Protein AF-A0A255GLU3-F1 (afdb_monomer)

Secondary structure (DSSP, 8-state):
---HHHHHHHHHHHHHHHT--GGGGGSEETTTTEEHHHHHHHHHHHHHHHHHHHHTPPPPPPP-HHHHTS-SSTTS--HHHHHHHHHHHHHHHHHHS-SSHHHHHHHHHHHHHHHHHHHHHHHHHTT-

pLDDT: mean 90.42, std 9.85, range [46.56, 98.31]

Solvent-accessible surface area (backbone atoms only — not comparable to full-atom values): 7060 Å² total; per-residue (Å²): 134,87,56,64,68,47,54,52,39,49,52,52,35,39,54,59,36,54,71,44,42,61,82,46,36,74,40,62,40,69,91,83,72,42,23,44,49,52,50,54,51,51,56,33,50,51,26,43,40,52,23,20,59,59,68,71,50,74,75,64,78,81,76,58,60,70,72,65,67,44,64,70,45,100,81,25,34,60,61,22,57,62,42,53,50,27,48,50,49,27,53,52,28,56,70,71,35,68,97,42,72,66,45,52,49,51,51,54,50,50,39,55,48,40,50,56,47,34,55,38,50,49,59,43,63,76,72,107

Organism: NCBI:txid2016499

Structure (mmCIF, N/CA/C/O backbone):
data_AF-A0A255GLU3-F1
#
_entry.id   AF-A0A255GLU3-F1
#
loop_
_atom_site.group_PDB
_atom_site.id
_atom_site.type_symbol
_atom_site.label_atom_id
_atom_site.label_alt_id
_atom_site.label_comp_id
_atom_site.label_asym_id
_atom_site.label_entity_id
_atom_site.label_seq_id
_atom_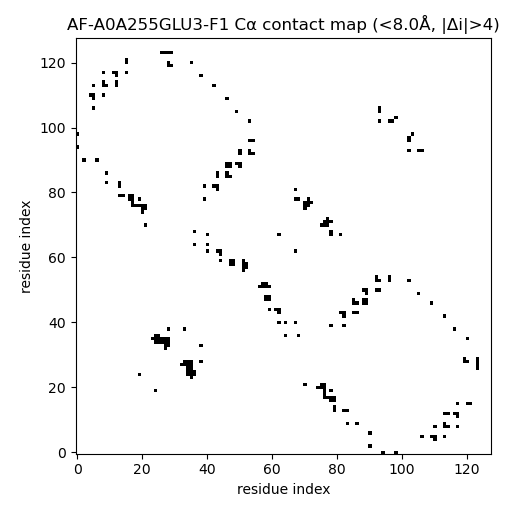site.pdbx_PDB_ins_code
_atom_site.Cartn_x
_atom_site.Cartn_y
_atom_site.Cartn_z
_atom_site.occupancy
_atom_site.B_iso_or_equiv
_atom_site.auth_seq_id
_atom_site.auth_comp_id
_atom_site.auth_asym_id
_atom_site.auth_atom_id
_atom_site.pdbx_PDB_model_num
ATOM 1 N N . MET A 1 1 ? 16.922 4.184 -11.703 1.00 92.56 1 MET A N 1
ATOM 2 C CA . MET A 1 1 ? 15.909 5.138 -11.209 1.00 92.56 1 MET A CA 1
ATOM 3 C C . MET A 1 1 ? 16.185 5.402 -9.740 1.00 92.56 1 MET A C 1
ATOM 5 O O . MET A 1 1 ? 16.649 4.482 -9.081 1.00 92.56 1 MET A O 1
ATOM 9 N N . ASP A 1 2 ? 15.966 6.621 -9.252 1.00 94.50 2 ASP A N 1
ATOM 10 C CA . ASP A 1 2 ? 16.043 6.922 -7.817 1.00 94.50 2 ASP A CA 1
ATOM 11 C C . ASP A 1 2 ? 14.709 6.559 -7.149 1.00 94.50 2 ASP A C 1
ATOM 13 O O . ASP A 1 2 ? 13.665 7.063 -7.562 1.00 94.50 2 ASP A O 1
ATOM 17 N N . LEU A 1 3 ? 14.746 5.655 -6.165 1.00 96.31 3 LEU A N 1
ATOM 18 C CA . LEU A 1 3 ? 13.564 5.190 -5.432 1.00 96.31 3 LEU A CA 1
ATOM 19 C C . LEU A 1 3 ? 13.383 5.894 -4.082 1.00 96.31 3 LEU A C 1
ATOM 21 O O . LEU A 1 3 ? 12.365 5.666 -3.429 1.00 96.31 3 LEU A O 1
ATOM 25 N N . SER A 1 4 ? 14.305 6.776 -3.682 1.00 98.12 4 SER A N 1
ATOM 26 C CA . SER A 1 4 ? 14.265 7.438 -2.374 1.00 98.12 4 SER A CA 1
ATOM 27 C C . SER A 1 4 ? 12.946 8.171 -2.069 1.00 98.12 4 SER A C 1
ATOM 29 O O . SER A 1 4 ? 12.490 8.087 -0.923 1.00 98.12 4 SER A O 1
ATOM 31 N N . PRO A 1 5 ? 12.239 8.801 -3.038 1.00 98.25 5 PRO A N 1
ATOM 32 C CA . PRO A 1 5 ? 10.929 9.388 -2.753 1.00 98.25 5 PRO A CA 1
ATOM 33 C C . PRO A 1 5 ? 9.878 8.329 -2.403 1.00 98.25 5 PRO A C 1
ATOM 35 O O . PRO A 1 5 ? 9.104 8.505 -1.463 1.00 98.25 5 PRO A O 1
ATOM 38 N N . LEU A 1 6 ? 9.875 7.199 -3.117 1.00 98.06 6 LEU A N 1
ATOM 39 C CA . LEU A 1 6 ? 8.957 6.091 -2.853 1.00 98.06 6 LEU A CA 1
ATOM 40 C C . LEU A 1 6 ? 9.276 5.402 -1.524 1.00 98.06 6 LEU A C 1
ATOM 42 O O . LEU A 1 6 ? 8.353 5.033 -0.799 1.00 98.06 6 LEU A O 1
ATOM 46 N N . GLU A 1 7 ? 10.554 5.241 -1.186 1.00 98.12 7 GLU A N 1
ATOM 47 C CA . GLU A 1 7 ? 10.992 4.709 0.109 1.00 98.12 7 GLU A CA 1
ATOM 48 C C . GLU A 1 7 ? 10.505 5.589 1.265 1.00 98.12 7 GLU A C 1
ATOM 50 O O . GLU A 1 7 ? 9.894 5.076 2.203 1.00 98.12 7 GLU A O 1
ATOM 55 N N . SER A 1 8 ? 10.685 6.910 1.164 1.00 98.31 8 SER A N 1
ATOM 56 C CA . SER A 1 8 ? 10.207 7.863 2.172 1.00 98.31 8 SER A CA 1
ATOM 57 C C . SER A 1 8 ? 8.683 7.850 2.295 1.00 98.31 8 SER A C 1
ATOM 59 O O . SER A 1 8 ? 8.162 7.754 3.405 1.00 98.31 8 SER A O 1
ATOM 61 N N . ALA A 1 9 ? 7.960 7.895 1.173 1.00 98.19 9 ALA A N 1
ATOM 62 C CA . ALA A 1 9 ? 6.498 7.861 1.174 1.00 98.19 9 ALA A CA 1
ATOM 63 C C . ALA A 1 9 ? 5.963 6.550 1.775 1.00 98.19 9 ALA A C 1
ATOM 65 O O . ALA A 1 9 ? 4.996 6.556 2.537 1.00 98.19 9 ALA A O 1
ATOM 66 N N . SER A 1 10 ? 6.620 5.423 1.479 1.00 97.75 10 SER A N 1
ATOM 67 C CA . SER A 1 10 ? 6.239 4.119 2.030 1.00 97.75 10 SER A CA 1
ATOM 68 C C . SER A 1 10 ? 6.526 4.030 3.527 1.00 97.75 10 SER A C 1
ATOM 70 O O . SER A 1 10 ? 5.730 3.474 4.280 1.00 97.75 10 SER A O 1
ATOM 72 N N . ALA A 1 11 ? 7.642 4.599 3.988 1.00 97.50 11 ALA A N 1
ATOM 73 C CA . ALA A 1 11 ? 7.961 4.669 5.409 1.00 97.50 11 ALA A CA 1
ATOM 74 C C . ALA A 1 11 ? 6.941 5.519 6.181 1.00 97.50 11 ALA A C 1
ATOM 76 O O . ALA A 1 11 ? 6.528 5.120 7.269 1.00 97.50 11 ALA A O 1
ATOM 77 N N . GLU A 1 12 ? 6.502 6.642 5.608 1.00 97.19 12 GLU A N 1
ATOM 78 C CA . GLU A 1 12 ? 5.465 7.494 6.195 1.00 97.19 12 GLU 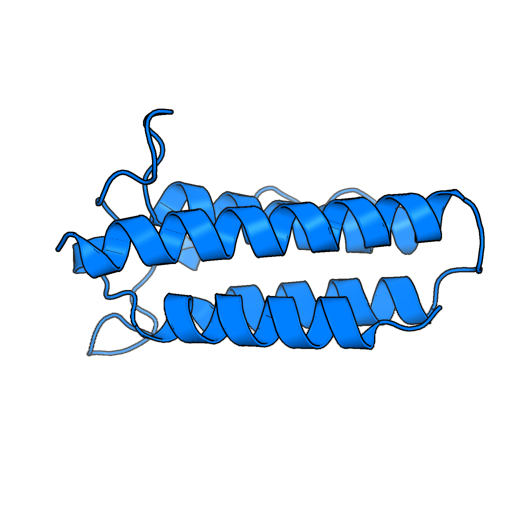A CA 1
ATOM 79 C C . GLU A 1 12 ? 4.116 6.770 6.271 1.00 97.19 12 GLU A C 1
ATOM 81 O O . GLU A 1 12 ? 3.511 6.722 7.342 1.00 97.19 12 GLU A O 1
ATOM 86 N N . LEU A 1 13 ? 3.668 6.130 5.182 1.00 96.12 13 LEU A N 1
ATOM 87 C CA . LEU A 1 13 ? 2.433 5.339 5.203 1.00 96.12 13 LEU A CA 1
ATOM 88 C C . LEU A 1 13 ? 2.506 4.229 6.257 1.00 96.12 13 LEU A C 1
ATOM 90 O O . LEU A 1 13 ? 1.571 4.042 7.033 1.00 96.12 13 LEU A O 1
ATOM 94 N N . ALA A 1 14 ? 3.634 3.522 6.331 1.00 95.19 14 ALA A N 1
ATOM 95 C CA . ALA A 1 14 ? 3.832 2.468 7.317 1.00 95.19 14 ALA A CA 1
ATOM 96 C C . ALA A 1 14 ? 3.820 2.983 8.766 1.00 95.19 14 ALA A C 1
ATOM 98 O O . ALA A 1 14 ? 3.480 2.214 9.660 1.00 95.19 14 ALA A O 1
ATOM 99 N N . ALA A 1 15 ? 4.197 4.242 9.006 1.00 94.06 15 ALA A N 1
ATOM 100 C CA . ALA A 1 15 ? 4.113 4.864 10.325 1.00 94.06 15 ALA A CA 1
ATOM 101 C C . ALA A 1 15 ? 2.661 5.172 10.716 1.00 94.06 15 ALA A C 1
ATOM 103 O O . ALA A 1 15 ? 2.263 4.893 11.837 1.00 94.06 15 ALA A O 1
ATOM 104 N N . TYR A 1 16 ? 1.828 5.665 9.796 1.00 93.25 16 TYR A N 1
ATOM 105 C CA . TYR A 1 16 ? 0.399 5.816 10.096 1.00 93.25 16 TYR A CA 1
ATOM 106 C C . TYR A 1 16 ? -0.297 4.464 10.282 1.00 93.25 16 TYR A C 1
ATOM 108 O O . TYR A 1 16 ? -1.167 4.331 11.135 1.00 93.25 16 TYR A O 1
ATOM 116 N N . LEU A 1 17 ? 0.088 3.448 9.506 1.00 92.62 17 LEU A N 1
ATOM 117 C CA . LEU A 1 17 ? -0.468 2.102 9.641 1.00 92.62 17 LEU A CA 1
ATOM 118 C C . LEU A 1 17 ? -0.094 1.423 10.962 1.00 92.62 17 LEU A C 1
ATOM 120 O O . LEU A 1 17 ? -0.883 0.612 11.436 1.00 92.62 17 LEU A O 1
ATOM 124 N N . SER A 1 18 ? 1.056 1.742 11.568 1.00 91.31 18 SER A N 1
ATOM 125 C CA . SER A 1 18 ? 1.410 1.183 12.881 1.00 91.31 18 SER A CA 1
ATOM 126 C C . SER A 1 18 ? 0.554 1.736 14.019 1.00 91.31 18 SER A C 1
ATOM 128 O O . SER A 1 18 ? 0.449 1.091 15.057 1.00 91.31 18 SER A O 1
ATOM 130 N N . GLU A 1 19 ? -0.081 2.893 13.823 1.00 90.75 19 GLU A N 1
ATOM 131 C CA . GLU A 1 19 ? -1.019 3.476 14.791 1.00 90.75 19 GLU A CA 1
ATOM 132 C C . GLU A 1 19 ? -2.443 2.916 14.642 1.00 90.75 19 GLU A C 1
ATOM 134 O O . GLU A 1 19 ? -3.287 3.136 15.508 1.00 90.75 19 GLU A O 1
ATOM 139 N N . VAL A 1 20 ? -2.733 2.187 13.555 1.00 89.50 20 VAL A N 1
ATOM 140 C CA . VAL A 1 20 ? -4.053 1.587 13.322 1.00 89.50 20 VAL A CA 1
ATOM 141 C C . VAL A 1 20 ? -4.276 0.446 14.307 1.00 89.50 20 VAL A C 1
ATOM 143 O O . VAL A 1 20 ? -3.575 -0.569 14.292 1.00 89.50 20 VAL A O 1
ATOM 146 N N . THR A 1 21 ? -5.321 0.574 15.117 1.00 88.50 21 THR A N 1
ATOM 147 C CA . THR A 1 21 ? -5.777 -0.487 16.012 1.00 88.50 21 THR A CA 1
ATOM 148 C C . THR A 1 21 ? -6.835 -1.358 15.338 1.00 88.50 21 THR A C 1
ATOM 150 O O . THR A 1 21 ? -7.452 -0.987 14.336 1.00 88.50 21 THR A O 1
ATOM 153 N N . HIS A 1 22 ? -7.119 -2.524 15.922 1.00 87.19 22 HIS A N 1
ATOM 154 C CA . HIS A 1 22 ? -8.214 -3.377 15.454 1.00 87.19 22 HIS A CA 1
ATOM 155 C C . HIS A 1 22 ? -9.577 -2.654 15.441 1.00 87.19 22 HIS A C 1
ATOM 157 O O . HIS A 1 22 ? -10.410 -2.931 14.578 1.00 87.19 22 HIS A O 1
ATOM 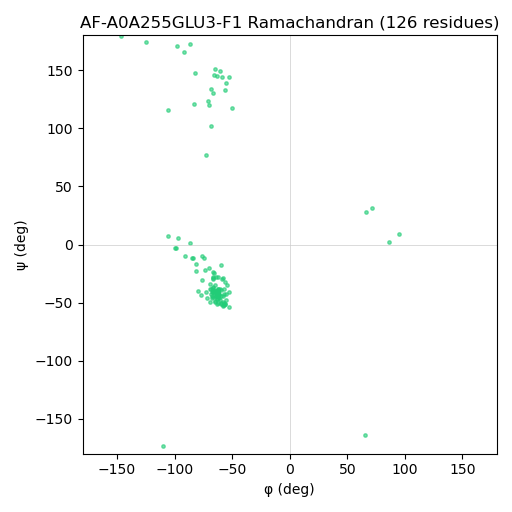163 N N . GLY A 1 23 ? -9.801 -1.712 16.368 1.00 87.31 23 GLY A N 1
ATOM 164 C CA . GLY A 1 23 ? -11.031 -0.915 16.431 1.00 87.31 23 GLY A CA 1
ATOM 165 C C . GLY A 1 23 ? -11.202 0.033 15.242 1.00 87.31 23 GLY A C 1
ATOM 166 O O . GLY A 1 23 ? -12.330 0.292 14.824 1.00 87.31 23 GLY A O 1
ATOM 167 N N . ASP A 1 24 ? -10.096 0.474 14.643 1.00 89.94 24 ASP A N 1
ATOM 168 C CA . ASP A 1 24 ? -10.095 1.437 13.540 1.00 89.94 24 ASP A CA 1
ATOM 169 C C . ASP A 1 24 ? -10.379 0.785 12.183 1.00 89.94 24 ASP A C 1
ATOM 171 O O . ASP A 1 24 ? -10.744 1.460 11.223 1.00 89.94 24 ASP A O 1
ATOM 175 N N . LEU A 1 25 ? -10.263 -0.541 12.069 1.00 90.25 25 LEU A N 1
ATOM 176 C CA . LEU A 1 25 ? -10.421 -1.263 10.800 1.00 90.25 25 LEU A CA 1
ATOM 177 C C . LEU A 1 25 ? -11.786 -1.035 10.125 1.00 90.25 25 LEU A C 1
ATOM 179 O O . LEU A 1 25 ? -11.893 -1.105 8.893 1.00 90.25 25 LEU A O 1
ATOM 183 N N . GLY A 1 26 ? -12.822 -0.769 10.924 1.00 91.00 26 GLY A N 1
ATOM 184 C CA . GLY A 1 26 ? -14.171 -0.441 10.458 1.00 91.00 26 GLY A CA 1
ATOM 185 C C . GLY A 1 26 ? -14.376 1.032 10.094 1.00 91.00 26 GLY A C 1
ATOM 186 O O . GLY A 1 26 ? -15.387 1.360 9.474 1.00 91.00 26 GLY A O 1
ATOM 187 N N . THR A 1 27 ? -13.441 1.916 10.446 1.00 91.94 27 THR A N 1
ATOM 188 C CA . THR A 1 27 ? -13.542 3.356 10.200 1.00 91.94 27 THR A CA 1
ATOM 189 C C . THR A 1 27 ? -13.507 3.640 8.705 1.00 91.94 27 THR A C 1
ATOM 191 O O . THR A 1 27 ? -12.648 3.135 7.979 1.00 91.94 27 THR A O 1
ATOM 194 N N . ALA A 1 28 ? -14.459 4.445 8.236 1.00 92.44 28 ALA A N 1
ATOM 195 C CA . ALA A 1 28 ? -14.540 4.851 6.840 1.00 92.44 28 ALA A CA 1
ATOM 196 C C . ALA A 1 28 ? -13.368 5.772 6.468 1.00 92.44 28 ALA A C 1
ATOM 198 O O . ALA A 1 28 ? -13.072 6.734 7.174 1.00 92.44 28 ALA A O 1
ATOM 199 N N . VAL A 1 29 ? -12.741 5.502 5.326 1.00 89.25 29 VAL A N 1
ATOM 200 C CA . VAL A 1 29 ? -11.641 6.286 4.766 1.00 89.25 29 VAL A CA 1
ATOM 201 C C . VAL A 1 29 ? -12.145 7.100 3.582 1.00 89.25 29 VAL A C 1
ATOM 203 O O . VAL A 1 29 ? -12.499 6.566 2.527 1.00 89.25 29 VAL A O 1
ATOM 206 N N . GLY A 1 30 ? -12.104 8.423 3.724 1.00 76.56 30 GLY A N 1
ATOM 207 C CA . GLY A 1 30 ? -12.561 9.345 2.685 1.00 76.56 30 GLY A CA 1
ATOM 208 C C . GLY A 1 30 ? -14.070 9.260 2.422 1.00 76.56 30 GLY A C 1
ATOM 209 O O . GLY A 1 30 ? -14.841 8.752 3.231 1.00 76.56 30 GLY A O 1
ATOM 210 N N . ARG A 1 31 ? -14.515 9.808 1.283 1.00 69.69 31 ARG A N 1
ATOM 211 C CA . ARG A 1 31 ? -15.947 9.892 0.928 1.00 69.69 31 ARG A CA 1
ATOM 212 C C . ARG A 1 31 ? -16.466 8.700 0.123 1.00 69.69 31 ARG A C 1
ATOM 214 O O . ARG A 1 31 ? -17.673 8.575 -0.047 1.00 69.69 31 ARG A O 1
ATOM 221 N N . ASP A 1 32 ? -15.568 7.836 -0.340 1.00 68.06 32 ASP A N 1
ATOM 222 C CA . ASP A 1 32 ? -15.881 6.779 -1.308 1.00 68.06 32 ASP A CA 1
ATOM 223 C C . ASP A 1 32 ? -16.393 5.485 -0.642 1.00 68.06 32 ASP A C 1
ATOM 225 O O . ASP A 1 32 ? -16.694 4.511 -1.326 1.00 68.06 32 ASP A O 1
ATOM 229 N N . GLY A 1 33 ? -16.512 5.469 0.691 1.00 73.00 33 GLY A N 1
ATOM 230 C CA . GLY A 1 33 ? -17.219 4.428 1.444 1.00 73.00 33 GLY A CA 1
ATOM 231 C C . GLY A 1 33 ? -16.416 3.173 1.808 1.00 73.00 33 GLY A C 1
ATOM 232 O O . GLY A 1 33 ? -16.984 2.281 2.428 1.00 73.00 33 GLY A O 1
ATOM 233 N N . GLY A 1 34 ? -15.125 3.091 1.468 1.00 89.12 34 GLY A N 1
ATOM 234 C CA . GLY A 1 34 ? -14.252 1.995 1.916 1.00 89.12 34 GLY A CA 1
ATOM 235 C C . GLY A 1 34 ? -13.701 2.226 3.326 1.00 89.12 34 GLY A C 1
ATOM 236 O O . GLY A 1 34 ? -13.462 3.371 3.704 1.00 89.12 34 GLY A O 1
ATOM 237 N N . SER A 1 35 ? -13.477 1.166 4.100 1.00 93.75 35 SER A N 1
ATOM 238 C CA . SER A 1 35 ? -12.895 1.246 5.446 1.00 93.75 35 SER A CA 1
ATOM 239 C C . SER A 1 35 ? -11.358 1.224 5.450 1.00 93.75 35 SER A C 1
ATOM 241 O O . SER A 1 35 ? -10.726 0.974 4.419 1.00 93.75 35 SER A O 1
ATOM 243 N N . ILE A 1 36 ? -10.727 1.444 6.611 1.00 93.19 36 ILE A N 1
ATOM 244 C CA . ILE A 1 36 ? -9.267 1.289 6.779 1.00 93.19 36 ILE A CA 1
ATOM 245 C C . ILE A 1 36 ? -8.821 -0.127 6.393 1.00 93.19 36 ILE A C 1
ATOM 247 O O . ILE A 1 36 ? -7.808 -0.302 5.719 1.00 93.19 36 ILE A O 1
ATOM 251 N N . ALA A 1 37 ? -9.614 -1.141 6.730 1.00 92.56 37 ALA A N 1
ATOM 252 C CA . ALA A 1 37 ? -9.372 -2.508 6.288 1.00 92.56 37 ALA A CA 1
ATOM 253 C C . ALA A 1 37 ? -9.440 -2.681 4.755 1.00 92.56 37 ALA A C 1
ATOM 255 O O . ALA A 1 37 ? -8.624 -3.406 4.186 1.00 92.56 37 ALA A O 1
ATOM 256 N N . ASP A 1 38 ? -10.369 -2.006 4.068 1.00 93.19 38 ASP A N 1
ATOM 257 C CA . ASP A 1 38 ? -10.426 -2.026 2.596 1.00 93.19 38 ASP A CA 1
ATOM 258 C C . ASP A 1 38 ? -9.208 -1.336 1.977 1.00 93.19 38 ASP A C 1
ATOM 260 O O . ASP A 1 38 ? -8.660 -1.805 0.978 1.00 93.19 38 ASP A O 1
ATOM 264 N N . LEU A 1 39 ? -8.766 -0.231 2.585 1.00 93.25 39 LEU A N 1
ATOM 265 C CA . LEU A 1 39 ? -7.539 0.455 2.201 1.00 93.25 39 LEU A CA 1
ATOM 266 C C . LEU A 1 39 ? -6.333 -0.489 2.333 1.00 93.25 39 LEU A C 1
ATOM 268 O O . LEU A 1 39 ? -5.604 -0.645 1.359 1.00 93.25 39 LEU A O 1
ATOM 272 N N . LEU A 1 40 ? -6.159 -1.147 3.482 1.00 93.38 40 LEU A N 1
ATOM 273 C CA . LEU A 1 40 ? -5.065 -2.091 3.750 1.00 93.38 40 LEU A CA 1
ATOM 274 C C . LEU A 1 40 ? -4.986 -3.229 2.722 1.00 93.38 40 LEU A C 1
ATOM 276 O O . LEU A 1 40 ? -3.915 -3.509 2.186 1.00 93.38 40 LEU A O 1
ATOM 280 N N . VAL A 1 41 ? -6.117 -3.866 2.410 1.00 94.44 41 VAL A N 1
ATOM 281 C CA . VAL A 1 41 ? -6.165 -4.912 1.374 1.00 94.44 41 VAL A CA 1
ATOM 282 C C . VAL A 1 41 ? -5.730 -4.336 0.028 1.00 94.44 41 VAL A C 1
ATOM 284 O O . VAL A 1 41 ? -4.816 -4.862 -0.607 1.00 94.44 41 VAL A O 1
ATOM 287 N N . ARG A 1 42 ? -6.312 -3.200 -0.371 1.00 94.06 42 ARG A N 1
ATOM 288 C CA . ARG A 1 42 ? -6.037 -2.572 -1.666 1.00 94.06 42 ARG A CA 1
ATOM 289 C C . ARG A 1 42 ? -4.572 -2.169 -1.834 1.00 94.06 42 ARG A C 1
ATOM 291 O O . ARG A 1 42 ? -4.027 -2.348 -2.923 1.00 94.06 42 ARG A O 1
ATOM 298 N N . ILE A 1 43 ? -3.933 -1.601 -0.808 1.00 95.06 43 ILE A N 1
ATOM 299 C CA . ILE A 1 43 ? -2.526 -1.174 -0.909 1.00 95.06 43 ILE A CA 1
ATOM 300 C C . ILE A 1 43 ? -1.590 -2.375 -1.064 1.00 95.06 43 ILE A C 1
ATOM 302 O O . ILE A 1 43 ? -0.656 -2.328 -1.863 1.00 95.06 43 ILE A O 1
ATOM 306 N N . ILE A 1 44 ? -1.868 -3.473 -0.355 1.00 95.81 44 ILE A N 1
ATOM 307 C CA . ILE A 1 44 ? -1.070 -4.699 -0.432 1.00 95.81 44 ILE A CA 1
ATOM 308 C C . ILE A 1 44 ? -1.259 -5.355 -1.797 1.00 95.81 44 ILE A C 1
ATOM 310 O O . ILE A 1 44 ? -0.274 -5.650 -2.469 1.00 95.81 44 ILE A O 1
ATOM 314 N N . GLU A 1 45 ? -2.504 -5.527 -2.245 1.00 96.00 45 GLU A N 1
ATOM 315 C CA . GLU A 1 45 ? -2.802 -6.107 -3.556 1.00 96.00 45 GLU A CA 1
ATOM 316 C C . GLU A 1 45 ? -2.146 -5.321 -4.687 1.00 96.00 45 GLU A C 1
ATOM 318 O O . GLU A 1 45 ? -1.545 -5.923 -5.576 1.00 96.00 45 GLU A O 1
ATOM 323 N N . ARG A 1 46 ? -2.192 -3.985 -4.631 1.00 96.62 46 ARG A N 1
ATOM 324 C CA . ARG A 1 46 ? -1.518 -3.113 -5.599 1.00 96.62 46 ARG A CA 1
ATOM 325 C C . ARG A 1 46 ? -0.019 -3.394 -5.654 1.00 96.62 46 ARG A C 1
ATOM 327 O O . ARG A 1 46 ? 0.510 -3.599 -6.743 1.00 96.62 46 ARG A O 1
ATOM 334 N N . ASN A 1 47 ? 0.655 -3.422 -4.505 1.00 97.38 47 ASN A N 1
ATOM 335 C CA . ASN A 1 47 ? 2.093 -3.678 -4.448 1.00 97.38 47 ASN A CA 1
ATOM 336 C C . ASN A 1 47 ? 2.433 -5.066 -5.007 1.00 97.38 47 ASN A C 1
ATOM 338 O O . A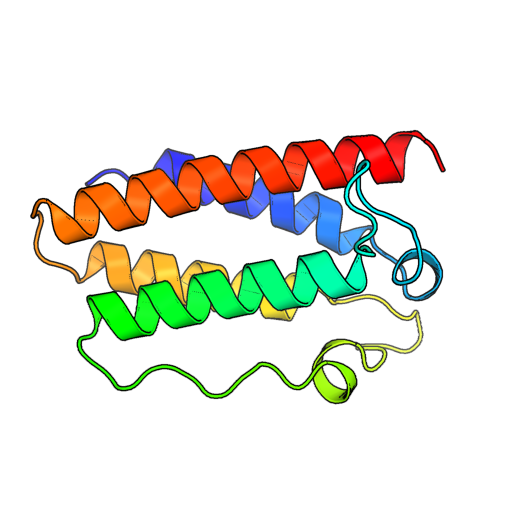SN A 1 47 ? 3.339 -5.181 -5.828 1.00 97.38 47 ASN A O 1
ATOM 342 N N . LEU A 1 48 ? 1.660 -6.097 -4.651 1.00 96.44 48 LEU A N 1
ATOM 343 C CA . LEU A 1 48 ? 1.849 -7.453 -5.173 1.00 96.44 48 LEU A CA 1
ATOM 344 C C . LEU A 1 48 ? 1.643 -7.530 -6.697 1.00 96.44 48 LEU A C 1
ATOM 346 O O . LEU A 1 48 ? 2.422 -8.193 -7.380 1.00 96.44 48 LEU A O 1
ATOM 350 N N . HIS A 1 49 ? 0.642 -6.832 -7.246 1.00 96.38 49 HIS A N 1
ATOM 351 C CA . HIS A 1 49 ? 0.415 -6.775 -8.695 1.00 96.38 49 HIS A CA 1
ATOM 352 C C . HIS A 1 49 ? 1.547 -6.049 -9.424 1.00 96.38 49 HIS A C 1
ATOM 354 O O . HIS A 1 49 ? 1.981 -6.505 -10.481 1.00 96.38 49 HIS A O 1
ATOM 360 N N . VAL A 1 50 ? 2.068 -4.944 -8.875 1.00 96.00 50 VAL A N 1
ATOM 361 C CA . VAL A 1 50 ? 3.230 -4.269 -9.474 1.00 96.00 50 VAL A CA 1
ATOM 362 C C . VAL A 1 50 ? 4.449 -5.188 -9.467 1.00 96.00 50 VAL A C 1
ATOM 364 O O . VAL A 1 50 ? 5.105 -5.318 -10.501 1.00 96.00 50 VAL A O 1
ATOM 367 N N . THR A 1 51 ? 4.713 -5.880 -8.358 1.00 97.00 51 THR A N 1
ATOM 368 C CA . THR A 1 51 ? 5.793 -6.871 -8.264 1.00 97.00 51 THR A CA 1
ATOM 369 C C . THR A 1 51 ? 5.651 -7.952 -9.332 1.00 97.00 51 THR A C 1
ATOM 371 O O . THR A 1 51 ? 6.595 -8.186 -10.086 1.00 97.00 51 THR A O 1
ATOM 374 N N . ALA A 1 52 ? 4.474 -8.575 -9.448 1.00 95.94 52 ALA A N 1
ATOM 375 C CA . ALA A 1 52 ? 4.233 -9.633 -10.428 1.00 95.94 52 ALA A CA 1
ATOM 376 C C . ALA A 1 52 ? 4.373 -9.131 -11.872 1.00 95.94 52 ALA A C 1
ATOM 378 O O . ALA A 1 52 ? 5.035 -9.758 -12.700 1.00 95.94 52 ALA A O 1
ATOM 379 N N . SER A 1 53 ? 3.817 -7.951 -12.149 1.00 95.19 53 SER A N 1
ATOM 380 C CA . SER A 1 53 ? 3.908 -7.274 -13.439 1.00 95.19 53 SER A CA 1
ATOM 381 C C . SER A 1 53 ? 5.366 -7.039 -13.845 1.00 95.19 53 SER A C 1
ATOM 383 O O . SER A 1 53 ? 5.771 -7.441 -14.936 1.00 95.19 53 SER A O 1
ATOM 385 N N . LEU A 1 54 ? 6.180 -6.441 -12.973 1.00 95.38 54 LEU A N 1
ATOM 386 C CA . LEU A 1 54 ? 7.587 -6.148 -13.263 1.00 95.38 54 LEU A CA 1
ATOM 387 C C . LEU A 1 54 ? 8.451 -7.412 -13.350 1.00 95.38 54 LEU A C 1
ATOM 389 O O . LEU A 1 54 ? 9.357 -7.471 -14.177 1.00 95.38 54 LEU A O 1
ATOM 393 N N . ALA A 1 55 ? 8.148 -8.437 -12.552 1.00 93.50 55 ALA A N 1
ATOM 394 C CA . ALA A 1 55 ? 8.833 -9.727 -12.599 1.00 93.50 55 ALA A CA 1
ATOM 395 C C . ALA A 1 55 ? 8.404 -10.608 -13.790 1.00 93.50 55 ALA A C 1
ATOM 397 O O . ALA A 1 55 ? 9.019 -11.645 -14.037 1.00 93.50 55 ALA A O 1
ATOM 398 N N . GLY A 1 56 ? 7.352 -10.225 -14.524 1.00 92.88 56 GLY A N 1
ATOM 399 C CA . GLY A 1 56 ? 6.788 -11.030 -15.608 1.00 92.88 56 GLY A CA 1
ATOM 400 C C . GLY A 1 56 ? 6.155 -12.337 -15.122 1.00 92.88 56 GLY A C 1
ATOM 401 O O . GLY A 1 56 ? 6.144 -13.325 -15.858 1.00 92.88 56 GLY A O 1
ATOM 402 N N . THR A 1 57 ? 5.663 -12.367 -13.882 1.00 93.12 57 THR A N 1
ATOM 403 C CA . THR A 1 57 ? 5.013 -13.537 -13.287 1.00 93.12 57 THR A CA 1
ATOM 404 C C . THR A 1 57 ? 3.495 -13.440 -13.385 1.00 93.12 57 THR A C 1
ATOM 406 O O . THR A 1 57 ? 2.936 -12.415 -13.767 1.00 93.12 57 THR A O 1
ATOM 409 N N . VAL A 1 58 ? 2.818 -14.533 -13.038 1.00 90.50 58 VAL A N 1
ATOM 410 C CA . VAL A 1 58 ? 1.355 -14.560 -12.936 1.00 90.50 58 VAL A CA 1
ATOM 411 C C . VAL A 1 58 ? 0.897 -13.605 -11.835 1.00 90.50 58 VAL A C 1
ATOM 413 O O . VAL A 1 58 ? 1.578 -13.477 -10.813 1.00 90.50 58 VAL A O 1
ATOM 416 N N . ASP A 1 59 ? -0.255 -12.968 -12.050 1.00 89.69 59 ASP A N 1
ATOM 417 C CA . ASP A 1 59 ? -0.884 -12.118 -11.046 1.00 89.69 59 ASP A CA 1
ATOM 418 C C . ASP A 1 59 ? -1.111 -12.887 -9.733 1.00 89.69 59 ASP A C 1
ATOM 420 O O . ASP A 1 59 ? -1.493 -14.066 -9.745 1.00 89.69 59 ASP A O 1
ATOM 424 N N . PRO A 1 60 ? -0.858 -12.237 -8.587 1.00 90.12 60 PRO A N 1
ATOM 425 C CA . PRO A 1 60 ? -1.029 -12.853 -7.284 1.00 90.12 60 PRO A CA 1
ATOM 426 C C . PRO A 1 60 ? -2.506 -13.174 -7.033 1.00 90.12 60 PRO A C 1
ATOM 428 O O . PRO A 1 60 ? -3.409 -12.481 -7.504 1.00 90.12 60 PRO A O 1
ATOM 431 N N . ALA A 1 61 ? -2.759 -14.212 -6.235 1.00 89.62 61 ALA A N 1
ATOM 432 C CA . ALA A 1 61 ? -4.104 -14.453 -5.729 1.00 89.62 61 ALA A CA 1
ATOM 433 C C . ALA A 1 61 ? -4.586 -13.248 -4.890 1.00 89.62 61 ALA A C 1
ATOM 435 O O . ALA A 1 61 ? -3.755 -12.603 -4.239 1.00 89.62 61 ALA A O 1
ATOM 436 N N . PRO A 1 62 ? -5.905 -12.963 -4.864 1.00 91.25 62 PRO A N 1
ATOM 437 C CA . PRO A 1 62 ? -6.467 -11.928 -4.003 1.00 91.25 62 PRO A CA 1
ATOM 438 C C . PRO A 1 62 ? -6.050 -12.121 -2.547 1.00 91.25 62 PRO A C 1
ATOM 440 O O . PRO A 1 62 ? -5.941 -13.255 -2.065 1.00 91.25 62 PRO A O 1
ATOM 443 N N . VAL A 1 63 ? -5.829 -11.017 -1.840 1.00 91.56 63 VAL A N 1
ATOM 444 C CA . VAL A 1 63 ? -5.426 -11.074 -0.435 1.00 91.56 63 VAL A CA 1
ATOM 445 C C . VAL A 1 63 ? -6.614 -11.547 0.395 1.00 91.56 63 VAL A C 1
ATOM 447 O O . VAL A 1 63 ? -7.684 -10.937 0.389 1.00 91.56 63 VAL A O 1
ATOM 450 N N . ASP A 1 64 ? -6.420 -12.629 1.150 1.00 88.81 64 ASP A N 1
ATOM 451 C CA . ASP A 1 64 ? -7.422 -13.070 2.113 1.00 88.81 64 ASP A CA 1
ATOM 452 C C . ASP A 1 64 ? -7.510 -12.065 3.265 1.00 88.81 64 ASP A C 1
ATOM 454 O O . ASP A 1 64 ? -6.689 -12.046 4.188 1.00 88.81 64 ASP A O 1
ATOM 458 N N . ARG A 1 65 ? -8.549 -11.231 3.200 1.00 87.50 65 ARG A N 1
ATOM 459 C CA . ARG A 1 65 ? -8.861 -10.208 4.194 1.00 87.50 65 ARG A CA 1
ATOM 460 C C . ARG A 1 65 ? -8.937 -10.778 5.609 1.00 87.50 65 ARG A C 1
ATOM 462 O O . ARG A 1 65 ? -8.477 -10.120 6.536 1.00 87.50 65 ARG A O 1
ATOM 469 N N . ALA A 1 66 ? -9.527 -11.958 5.793 1.00 86.31 66 ALA A N 1
ATOM 470 C CA . ALA A 1 66 ? -9.705 -12.525 7.127 1.00 86.31 66 ALA A CA 1
ATOM 471 C C . ALA A 1 66 ? -8.354 -12.882 7.754 1.00 86.31 66 ALA A C 1
ATOM 473 O O . ALA A 1 66 ? -8.123 -12.588 8.924 1.00 86.31 66 ALA A O 1
ATOM 474 N N . THR A 1 67 ? -7.449 -13.447 6.955 1.00 85.19 67 THR A N 1
ATOM 475 C CA . THR A 1 67 ? -6.080 -13.749 7.384 1.00 85.19 67 THR A CA 1
ATOM 476 C C . THR A 1 67 ? -5.264 -12.479 7.616 1.00 85.19 67 THR A C 1
ATOM 478 O O . THR A 1 67 ? -4.559 -12.389 8.616 1.00 85.19 67 THR A O 1
ATOM 481 N N . LEU A 1 68 ? -5.372 -11.481 6.732 1.00 84.81 68 LEU A N 1
ATOM 482 C CA . LEU A 1 68 ? -4.636 -10.218 6.860 1.00 84.81 68 LEU A CA 1
ATOM 483 C C . LEU A 1 68 ? -5.020 -9.442 8.128 1.00 84.81 68 LEU A C 1
ATOM 485 O O . LEU A 1 68 ? -4.162 -8.839 8.766 1.00 84.81 68 LEU A O 1
ATOM 489 N N . LEU A 1 69 ? -6.313 -9.414 8.448 1.00 84.00 69 LEU A N 1
ATOM 490 C CA . LEU A 1 69 ? -6.872 -8.602 9.531 1.00 84.00 69 LEU A CA 1
ATOM 491 C C . LEU A 1 69 ? -7.070 -9.386 10.828 1.00 84.00 69 LEU A C 1
ATOM 493 O O . LEU A 1 69 ? -7.637 -8.857 11.789 1.00 84.00 69 LEU A O 1
ATOM 497 N N . ALA A 1 70 ? -6.623 -10.642 10.862 1.00 81.19 70 ALA A N 1
ATOM 498 C CA . ALA A 1 70 ? -6.494 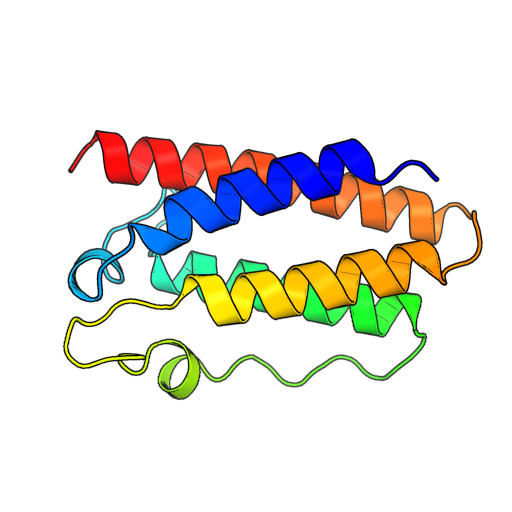-11.363 12.111 1.00 81.19 70 ALA A CA 1
ATOM 499 C C . ALA A 1 70 ? -5.578 -10.542 13.041 1.00 81.19 70 ALA A C 1
ATOM 501 O O . ALA A 1 70 ? -4.536 -10.070 12.580 1.00 81.19 70 ALA A O 1
ATOM 502 N N . PRO A 1 71 ? -5.949 -10.337 14.319 1.00 67.81 71 PRO A N 1
ATOM 503 C CA . PRO A 1 71 ? -5.118 -9.598 15.265 1.00 67.81 71 PRO A CA 1
ATOM 504 C C . PRO A 1 71 ? -3.689 -10.152 15.248 1.00 67.81 71 PRO A C 1
ATOM 506 O O . PRO A 1 71 ? -3.494 -11.334 15.540 1.00 67.81 71 PRO A O 1
ATOM 509 N N . ALA A 1 72 ? -2.702 -9.333 14.864 1.00 65.19 72 ALA A N 1
ATOM 510 C CA . ALA A 1 72 ? -1.328 -9.824 14.732 1.00 65.19 72 ALA A CA 1
ATOM 511 C C . ALA A 1 72 ? -0.679 -10.061 16.105 1.00 65.19 72 ALA A C 1
ATOM 513 O O . ALA A 1 72 ? 0.251 -10.859 16.226 1.00 65.19 72 ALA A O 1
ATOM 514 N N . ASP A 1 73 ? -1.200 -9.412 17.149 1.00 66.69 73 ASP A N 1
ATOM 515 C CA . ASP A 1 73 ? -0.824 -9.624 18.538 1.00 66.69 73 ASP A CA 1
ATOM 516 C C . ASP A 1 73 ? -2.005 -9.444 19.510 1.00 66.69 73 ASP A C 1
ATOM 518 O O . ASP A 1 73 ? -3.135 -9.130 19.125 1.00 66.69 73 ASP A O 1
ATOM 522 N N . THR A 1 74 ? -1.733 -9.643 20.804 1.00 60.41 74 THR A N 1
ATOM 523 C CA . THR A 1 74 ? -2.707 -9.505 21.901 1.00 60.41 74 THR A CA 1
ATOM 524 C C . THR A 1 74 ? -3.316 -8.099 21.999 1.00 60.41 74 THR A C 1
ATOM 526 O O . THR A 1 74 ? -4.357 -7.933 22.631 1.00 60.41 74 THR A O 1
ATOM 529 N N . TRP A 1 75 ? -2.686 -7.094 21.384 1.00 59.97 75 TRP A N 1
ATOM 530 C CA . TRP A 1 75 ? -3.119 -5.697 21.391 1.00 59.97 75 TRP A CA 1
ATOM 531 C C . TRP A 1 75 ? -3.859 -5.297 20.108 1.00 59.97 75 TRP A C 1
ATOM 533 O O . TRP A 1 75 ? -4.378 -4.186 20.026 1.00 59.97 75 TRP A O 1
ATOM 543 N N . GLY A 1 76 ? -3.967 -6.202 19.129 1.00 60.88 76 GLY A N 1
ATOM 544 C CA . GLY A 1 76 ? -4.669 -5.961 17.872 1.00 60.88 76 GLY A CA 1
ATOM 545 C C . GLY A 1 76 ? -3.942 -5.000 16.934 1.00 60.88 76 GLY A C 1
ATOM 546 O O . GLY A 1 76 ? -4.622 -4.273 16.208 1.00 60.88 76 GLY A O 1
ATOM 547 N N . THR A 1 77 ? -2.605 -4.990 16.963 1.00 67.81 77 THR A N 1
ATOM 548 C CA . THR A 1 77 ? -1.724 -4.134 16.139 1.00 67.81 77 THR A CA 1
ATOM 549 C C . THR A 1 77 ? -0.968 -4.952 15.079 1.00 67.81 77 THR A C 1
ATOM 551 O O . THR A 1 77 ? -1.253 -6.137 14.913 1.00 67.81 77 THR A O 1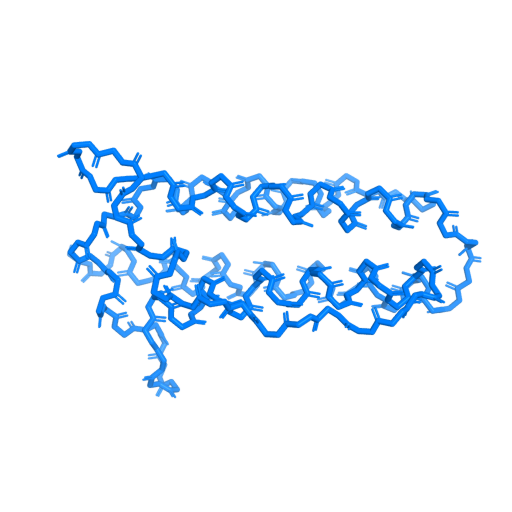
ATOM 554 N N . GLY A 1 78 ? -0.033 -4.343 14.335 1.00 80.56 78 GLY A N 1
ATOM 555 C CA . GLY A 1 78 ? 0.901 -5.050 13.441 1.00 80.56 78 GLY A CA 1
ATOM 556 C C . GLY A 1 78 ? 0.483 -5.144 11.968 1.00 80.56 78 GLY A C 1
ATOM 557 O O . GLY A 1 78 ? 1.119 -5.859 11.186 1.00 80.56 78 GLY A O 1
ATOM 558 N N . TYR A 1 79 ? -0.574 -4.437 11.558 1.00 83.94 79 TYR A N 1
ATOM 559 C CA . TYR A 1 79 ? -1.061 -4.447 10.172 1.00 83.94 79 TYR A CA 1
ATOM 560 C C . TYR A 1 79 ? -0.068 -3.813 9.185 1.00 83.94 79 TYR A C 1
ATOM 562 O O . TYR A 1 79 ? -0.064 -4.148 7.996 1.00 83.94 79 TYR A O 1
ATOM 570 N N . GLU A 1 80 ? 0.822 -2.939 9.658 1.00 91.06 80 GLU A N 1
ATOM 571 C CA . GLU A 1 80 ? 1.865 -2.324 8.845 1.00 91.06 80 GLU A CA 1
ATOM 572 C C . GLU A 1 80 ? 2.898 -3.340 8.351 1.00 91.06 80 GLU A C 1
ATOM 574 O O . GLU A 1 80 ? 3.527 -3.101 7.323 1.00 91.06 80 GLU A O 1
ATOM 579 N N . LEU A 1 81 ? 3.080 -4.480 9.030 1.00 90.88 81 LEU A N 1
ATOM 580 C CA . LEU A 1 81 ? 4.089 -5.480 8.661 1.00 90.88 81 LEU A CA 1
ATOM 581 C C . LEU A 1 81 ? 3.819 -6.085 7.280 1.00 90.88 81 LEU A C 1
ATOM 583 O O . LEU A 1 81 ? 4.734 -6.209 6.462 1.00 90.88 81 LEU A O 1
ATOM 587 N N . ALA A 1 82 ? 2.559 -6.428 7.003 1.00 90.62 82 ALA A N 1
ATOM 588 C CA . ALA A 1 82 ? 2.156 -6.967 5.708 1.00 90.62 82 ALA A CA 1
ATOM 589 C C . ALA A 1 82 ? 2.356 -5.931 4.591 1.00 90.62 82 ALA A C 1
ATOM 591 O O . ALA A 1 82 ? 2.885 -6.258 3.526 1.00 90.62 82 ALA A O 1
ATOM 592 N N . TYR A 1 83 ? 2.021 -4.667 4.866 1.00 94.50 83 TYR A N 1
ATOM 593 C CA . TYR A 1 83 ? 2.291 -3.563 3.950 1.00 94.50 83 TYR A CA 1
ATOM 594 C C . TYR A 1 83 ? 3.794 -3.362 3.708 1.00 94.50 83 TYR A C 1
ATOM 596 O O . TYR A 1 83 ? 4.215 -3.325 2.553 1.00 94.50 83 TYR A O 1
ATOM 604 N N . ARG A 1 84 ? 4.616 -3.287 4.766 1.00 95.94 84 ARG A N 1
ATOM 605 C CA . ARG A 1 84 ? 6.076 -3.103 4.670 1.00 95.94 84 ARG A CA 1
ATOM 606 C C . ARG A 1 84 ? 6.715 -4.181 3.807 1.00 95.94 84 ARG A C 1
ATOM 608 O O . ARG A 1 84 ? 7.563 -3.867 2.978 1.00 95.94 84 ARG A O 1
ATOM 615 N N . ARG A 1 85 ? 6.287 -5.435 3.970 1.00 95.50 85 ARG A N 1
ATOM 616 C CA . ARG A 1 85 ? 6.771 -6.545 3.147 1.00 95.50 85 ARG A CA 1
ATOM 617 C C . ARG A 1 85 ? 6.400 -6.363 1.677 1.00 95.50 85 ARG A C 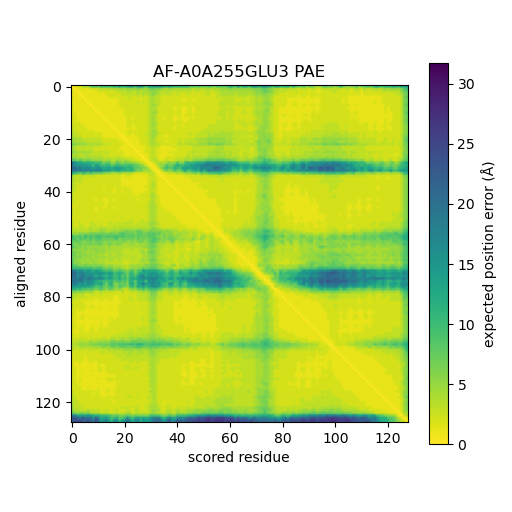1
ATOM 619 O O . ARG A 1 85 ? 7.282 -6.405 0.829 1.00 95.50 85 ARG A O 1
ATOM 626 N N . ALA A 1 86 ? 5.130 -6.092 1.383 1.00 96.31 86 ALA A N 1
ATOM 627 C CA . ALA A 1 86 ? 4.685 -5.886 0.007 1.00 96.31 86 ALA A CA 1
ATOM 628 C C . ALA A 1 86 ? 5.360 -4.664 -0.650 1.00 96.31 86 ALA A C 1
ATOM 630 O O . ALA A 1 86 ? 5.715 -4.712 -1.825 1.00 96.31 86 ALA A O 1
ATOM 631 N N . ALA A 1 87 ? 5.566 -3.576 0.100 1.00 97.75 87 ALA A N 1
ATOM 632 C CA . ALA A 1 87 ? 6.275 -2.387 -0.369 1.00 97.75 87 ALA A CA 1
ATOM 633 C C . ALA A 1 87 ? 7.749 -2.683 -0.685 1.00 97.75 87 ALA A C 1
ATOM 635 O O . ALA A 1 87 ? 8.231 -2.283 -1.743 1.00 97.75 87 ALA A O 1
ATOM 636 N N . ALA A 1 88 ? 8.438 -3.429 0.185 1.00 97.81 88 ALA A N 1
ATOM 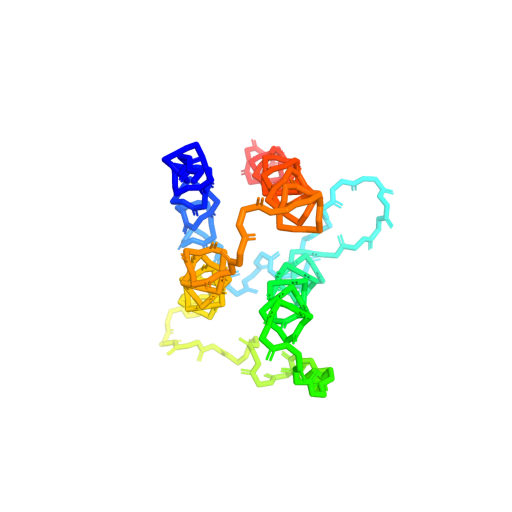637 C CA . ALA A 1 88 ? 9.815 -3.853 -0.050 1.00 97.81 88 ALA A CA 1
ATOM 638 C C . ALA A 1 88 ? 9.935 -4.747 -1.295 1.00 97.81 88 ALA A C 1
ATOM 640 O O . ALA A 1 88 ? 10.835 -4.542 -2.109 1.00 97.81 88 ALA A O 1
ATOM 641 N N . ASP A 1 89 ? 9.001 -5.683 -1.492 1.00 97.56 89 ASP A N 1
ATOM 642 C CA . ASP A 1 89 ? 8.974 -6.544 -2.680 1.00 97.56 89 ASP A CA 1
ATOM 643 C C . ASP A 1 89 ? 8.777 -5.718 -3.969 1.00 97.56 89 ASP A C 1
ATOM 645 O O . ASP A 1 89 ? 9.474 -5.937 -4.962 1.00 97.56 89 ASP A O 1
ATOM 649 N N . ALA A 1 90 ? 7.890 -4.716 -3.948 1.00 97.62 90 ALA A N 1
ATOM 650 C CA . ALA A 1 90 ? 7.662 -3.825 -5.088 1.00 97.62 90 ALA A CA 1
ATOM 651 C C . ALA A 1 90 ? 8.876 -2.927 -5.392 1.00 97.62 90 ALA A C 1
ATOM 653 O O . ALA A 1 90 ? 9.246 -2.751 -6.554 1.00 97.62 90 ALA A O 1
ATOM 654 N N . GLN A 1 91 ? 9.534 -2.390 -4.361 1.00 98.00 91 GLN A N 1
ATOM 655 C CA . GLN A 1 91 ? 10.769 -1.608 -4.500 1.00 98.00 91 GLN A CA 1
ATOM 656 C C . GLN A 1 91 ? 11.925 -2.462 -5.042 1.00 98.00 91 GLN A C 1
ATOM 658 O O . GLN A 1 91 ? 12.676 -2.015 -5.913 1.00 98.00 91 GLN A O 1
ATOM 663 N N . ALA A 1 92 ? 12.042 -3.714 -4.591 1.00 97.56 92 ALA A N 1
ATOM 664 C CA . ALA A 1 92 ? 13.016 -4.663 -5.118 1.00 97.56 92 ALA A CA 1
ATOM 665 C C . ALA A 1 92 ? 12.741 -4.990 -6.595 1.00 97.56 92 ALA A C 1
ATOM 667 O O . ALA A 1 92 ? 13.671 -4.998 -7.404 1.00 97.56 92 ALA A O 1
ATOM 668 N N . ALA A 1 93 ? 11.474 -5.184 -6.972 1.00 97.00 93 ALA A N 1
ATOM 669 C CA . ALA A 1 93 ? 11.084 -5.408 -8.361 1.00 97.00 93 ALA A CA 1
ATOM 670 C C . ALA A 1 93 ? 11.397 -4.195 -9.253 1.00 97.00 93 ALA A C 1
ATOM 672 O O . ALA A 1 93 ? 11.948 -4.367 -10.337 1.00 97.00 93 ALA A O 1
ATOM 673 N N . LEU A 1 94 ? 11.134 -2.971 -8.784 1.00 97.25 94 LEU A N 1
ATOM 674 C CA . LEU A 1 94 ? 11.518 -1.735 -9.478 1.00 97.25 94 LEU A CA 1
ATOM 675 C C . LEU A 1 94 ? 13.035 -1.595 -9.636 1.00 97.25 94 LEU A C 1
ATOM 677 O O . LEU A 1 94 ? 13.505 -1.136 -10.673 1.00 97.25 94 LEU A O 1
ATOM 681 N N . THR A 1 95 ? 13.802 -2.006 -8.625 1.00 96.69 95 THR A N 1
ATOM 682 C CA . THR A 1 95 ? 15.271 -1.985 -8.670 1.00 96.69 95 THR A CA 1
ATOM 683 C C . THR A 1 95 ? 15.821 -2.978 -9.696 1.00 96.69 95 THR A C 1
ATOM 685 O O . THR A 1 95 ? 16.811 -2.689 -10.365 1.00 96.69 95 THR A O 1
ATOM 688 N N . ALA A 1 96 ? 15.189 -4.147 -9.821 1.00 95.94 96 ALA A N 1
ATOM 689 C CA . ALA A 1 96 ? 15.590 -5.193 -10.759 1.00 95.94 96 ALA A CA 1
ATOM 690 C C . ALA A 1 96 ? 15.081 -4.962 -12.193 1.00 95.94 96 ALA A C 1
ATOM 692 O O . ALA A 1 96 ? 15.649 -5.513 -13.138 1.00 95.94 96 ALA A O 1
ATOM 693 N N . ALA A 1 97 ? 14.010 -4.183 -12.361 1.00 94.62 97 ALA A N 1
ATOM 694 C CA . ALA A 1 97 ? 13.405 -3.923 -13.657 1.00 94.62 97 ALA A CA 1
ATOM 695 C C . ALA A 1 97 ? 14.343 -3.115 -14.578 1.00 94.62 97 ALA A C 1
ATOM 697 O O . ALA A 1 97 ? 15.089 -2.246 -14.115 1.00 94.62 97 ALA A O 1
ATOM 698 N N . PRO A 1 98 ? 14.303 -3.360 -15.901 1.00 93.00 98 PRO A N 1
ATOM 699 C CA . PRO A 1 98 ? 14.976 -2.490 -16.855 1.00 93.00 98 PRO A CA 1
ATOM 700 C C . PRO A 1 98 ? 14.435 -1.060 -16.737 1.00 93.00 98 PRO A C 1
ATOM 702 O O . PRO A 1 98 ? 13.247 -0.850 -16.506 1.00 93.00 98 PRO A O 1
ATOM 705 N N . ALA A 1 99 ? 15.312 -0.069 -16.911 1.00 89.81 99 ALA A N 1
ATOM 706 C CA . ALA A 1 99 ? 14.929 1.341 -16.919 1.00 89.81 99 ALA A CA 1
ATOM 707 C C . ALA A 1 99 ? 14.190 1.684 -18.224 1.00 89.81 99 ALA A C 1
ATOM 709 O O . ALA A 1 99 ? 14.771 2.236 -19.158 1.00 89.81 99 ALA A O 1
ATOM 710 N N . ASP A 1 100 ? 12.923 1.287 -18.292 1.00 93.75 100 ASP A N 1
ATOM 711 C CA . ASP A 1 100 ? 12.022 1.519 -19.410 1.00 93.75 100 ASP A CA 1
ATOM 712 C C . ASP A 1 100 ? 10.730 2.223 -18.964 1.00 93.75 100 ASP A C 1
ATOM 714 O O . ASP A 1 100 ? 10.473 2.440 -17.776 1.00 93.75 100 ASP A O 1
ATOM 718 N N . ALA A 1 101 ? 9.897 2.573 -19.946 1.00 93.12 101 ALA A N 1
ATOM 719 C CA . ALA A 1 101 ? 8.648 3.290 -19.709 1.00 93.12 101 ALA A CA 1
ATOM 720 C C . ALA A 1 101 ? 7.690 2.539 -18.767 1.00 93.12 101 ALA A C 1
ATOM 722 O O . ALA A 1 101 ? 6.926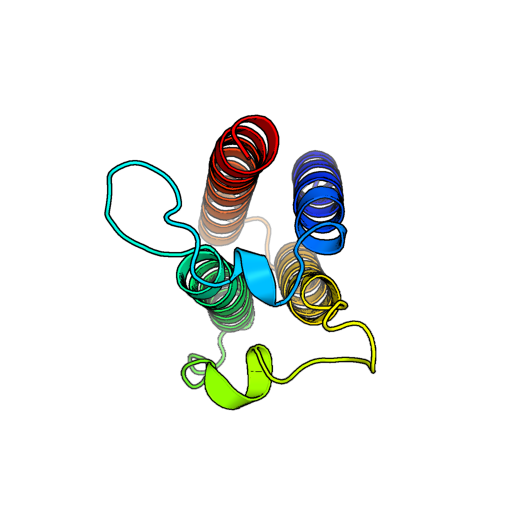 3.172 -18.042 1.00 93.12 101 ALA A O 1
ATOM 723 N N . ARG A 1 102 ? 7.736 1.200 -18.742 1.00 93.75 102 ARG A N 1
ATOM 724 C CA . ARG A 1 102 ? 6.879 0.390 -17.871 1.00 93.75 102 ARG A CA 1
ATOM 725 C C . ARG A 1 102 ? 7.319 0.518 -16.417 1.00 93.75 102 ARG A C 1
ATOM 727 O O . ARG A 1 102 ? 6.470 0.713 -15.548 1.00 93.75 102 ARG A O 1
ATOM 734 N N . ALA A 1 103 ? 8.618 0.412 -16.145 1.00 95.69 103 ALA A N 1
ATOM 735 C CA . ALA A 1 103 ? 9.155 0.601 -14.799 1.00 95.69 103 ALA A CA 1
ATOM 736 C C . ALA A 1 103 ? 8.931 2.041 -14.302 1.00 95.69 103 ALA A C 1
ATOM 738 O O . ALA A 1 103 ? 8.546 2.242 -13.150 1.00 95.69 103 ALA A O 1
ATOM 739 N N . GLU A 1 104 ? 9.099 3.037 -15.178 1.00 96.44 104 GLU A N 1
ATOM 740 C CA . GLU A 1 104 ? 8.817 4.451 -14.886 1.00 96.44 104 GLU A CA 1
ATOM 741 C C . GLU A 1 104 ? 7.347 4.707 -14.551 1.00 96.44 104 GLU A C 1
ATOM 743 O O . GLU A 1 104 ? 7.043 5.376 -13.559 1.00 96.44 104 GLU A O 1
ATOM 748 N N . GLU A 1 105 ? 6.425 4.139 -15.327 1.00 96.75 105 GLU A N 1
ATOM 749 C CA . GLU A 1 105 ? 4.992 4.255 -15.073 1.00 96.75 105 GLU A CA 1
ATOM 750 C C . GLU A 1 105 ? 4.593 3.569 -13.761 1.00 96.75 105 GLU A C 1
ATOM 752 O O . GLU A 1 105 ? 3.868 4.162 -12.956 1.00 96.75 105 GLU A O 1
ATOM 757 N N . ALA A 1 106 ? 5.105 2.361 -13.506 1.00 96.81 106 ALA A N 1
ATOM 758 C CA . ALA A 1 106 ? 4.849 1.616 -12.277 1.00 96.81 106 ALA A CA 1
ATOM 759 C C . ALA A 1 106 ? 5.346 2.372 -11.035 1.00 96.81 106 ALA A C 1
ATOM 761 O O . ALA A 1 106 ? 4.600 2.513 -10.063 1.00 96.81 106 ALA A O 1
ATOM 762 N N . TYR A 1 107 ? 6.564 2.917 -11.084 1.00 97.88 107 TYR A N 1
ATOM 763 C CA . TYR A 1 107 ? 7.112 3.765 -10.025 1.00 97.88 107 TYR A CA 1
ATOM 764 C C . TYR A 1 107 ? 6.230 4.988 -9.770 1.00 97.88 107 TYR A C 1
ATOM 766 O O . TYR A 1 107 ? 5.810 5.234 -8.638 1.00 97.88 107 TYR A O 1
ATOM 774 N N . ALA A 1 108 ? 5.902 5.742 -10.822 1.00 97.69 108 ALA A N 1
ATOM 775 C CA . ALA A 1 108 ? 5.130 6.969 -10.687 1.00 97.69 108 ALA A CA 1
ATOM 776 C C . ALA A 1 108 ? 3.703 6.696 -10.179 1.00 97.69 108 ALA A C 1
ATOM 778 O O . ALA A 1 108 ? 3.148 7.492 -9.419 1.00 97.69 108 ALA A O 1
ATOM 779 N N . ALA A 1 109 ? 3.101 5.576 -10.583 1.00 97.44 109 ALA A N 1
ATOM 780 C CA . ALA A 1 109 ? 1.799 5.140 -10.094 1.00 97.44 109 ALA A CA 1
ATOM 781 C C . ALA A 1 109 ? 1.843 4.735 -8.614 1.00 97.44 109 ALA A C 1
ATOM 783 O O . ALA A 1 109 ? 0.957 5.143 -7.862 1.00 97.44 109 ALA A O 1
ATOM 784 N N . LEU A 1 110 ? 2.866 3.983 -8.192 1.00 97.50 110 LEU A N 1
ATOM 785 C CA . LEU A 1 110 ? 3.054 3.600 -6.792 1.00 97.50 110 LEU A CA 1
ATOM 786 C C . LEU A 1 110 ? 3.281 4.815 -5.898 1.00 97.50 110 LEU A C 1
ATOM 788 O O . LEU A 1 110 ? 2.607 4.937 -4.882 1.00 97.50 110 LEU A O 1
ATOM 792 N N . LEU A 1 111 ? 4.159 5.739 -6.292 1.00 98.31 111 LEU A N 1
ATOM 793 C CA . LEU A 1 111 ? 4.437 6.941 -5.506 1.00 98.31 111 LEU A CA 1
ATOM 794 C C . LEU A 1 111 ? 3.164 7.766 -5.274 1.00 98.31 111 LEU A C 1
ATOM 796 O O . LEU A 1 111 ? 2.795 8.017 -4.128 1.00 98.31 111 LEU A O 1
ATOM 800 N N . ARG A 1 112 ? 2.434 8.097 -6.349 1.00 98.06 112 ARG A N 1
ATOM 801 C CA . ARG A 1 112 ? 1.176 8.859 -6.249 1.00 98.06 112 ARG A CA 1
ATOM 802 C C . ARG A 1 112 ? 0.125 8.145 -5.403 1.00 98.06 112 ARG A C 1
ATOM 804 O O . ARG A 1 112 ? -0.629 8.795 -4.683 1.00 98.06 112 ARG A O 1
ATOM 811 N N . ALA A 1 113 ? 0.028 6.821 -5.529 1.00 96.50 113 ALA A N 1
ATOM 812 C CA . ALA A 1 113 ? -0.918 6.036 -4.749 1.00 96.50 113 ALA A CA 1
ATOM 813 C C . ALA A 1 113 ? -0.576 6.080 -3.257 1.00 96.50 113 ALA A C 1
ATOM 815 O O . ALA A 1 113 ? -1.453 6.417 -2.464 1.00 96.50 113 ALA A O 1
ATOM 816 N N . THR A 1 114 ? 0.686 5.824 -2.906 1.00 97.31 114 THR A N 1
ATOM 817 C CA . THR A 1 114 ? 1.178 5.846 -1.526 1.00 97.31 114 THR A CA 1
ATOM 818 C C . THR A 1 114 ? 0.936 7.207 -0.880 1.00 97.31 114 THR A C 1
ATOM 820 O O . THR A 1 114 ? 0.321 7.267 0.178 1.00 97.31 114 THR A O 1
ATOM 823 N N . GLU A 1 115 ? 1.300 8.312 -1.537 1.00 97.00 115 GLU A N 1
ATOM 824 C CA . GLU A 1 115 ? 1.061 9.669 -1.018 1.00 97.00 115 GLU A CA 1
ATOM 825 C C . GLU A 1 115 ? -0.434 9.955 -0.793 1.00 97.00 115 GLU A C 1
ATOM 827 O O . GLU A 1 115 ? -0.836 10.475 0.253 1.00 97.00 115 GLU A O 1
ATOM 832 N N . ALA A 1 116 ? -1.289 9.576 -1.749 1.00 94.62 116 ALA A N 1
ATOM 833 C CA . ALA A 1 116 ? -2.734 9.760 -1.632 1.00 94.62 116 ALA A CA 1
ATOM 834 C C . ALA A 1 116 ? -3.357 8.893 -0.525 1.00 94.62 116 ALA A C 1
ATOM 836 O O . ALA A 1 116 ? -4.403 9.232 0.032 1.00 94.62 116 ALA A O 1
ATOM 837 N N . GLU A 1 117 ? -2.775 7.735 -0.236 1.00 94.06 117 GLU A N 1
ATOM 838 C CA . GLU A 1 117 ? -3.229 6.819 0.810 1.00 94.06 117 GLU A CA 1
ATOM 839 C C . GLU A 1 117 ? -2.763 7.276 2.188 1.00 94.06 117 GLU A C 1
ATOM 841 O O . GLU A 1 117 ? -3.586 7.307 3.103 1.00 94.06 117 GLU A O 1
ATOM 846 N N . THR A 1 118 ? -1.532 7.777 2.301 1.00 94.69 118 THR A N 1
ATOM 847 C CA . THR A 1 118 ? -1.037 8.483 3.488 1.00 94.69 118 THR A CA 1
ATOM 848 C C . THR A 1 118 ? -1.934 9.665 3.831 1.00 94.69 118 THR A C 1
ATOM 850 O O . THR A 1 118 ? -2.422 9.756 4.953 1.00 94.69 118 THR A O 1
ATOM 853 N N . GLY A 1 119 ? -2.234 10.541 2.864 1.00 92.94 119 GLY A N 1
ATOM 854 C CA . GLY A 1 119 ? -3.095 11.703 3.101 1.00 92.94 119 GLY A CA 1
ATOM 855 C C . GLY A 1 119 ? -4.506 11.322 3.562 1.00 92.94 119 GLY A C 1
ATOM 856 O O . GLY A 1 119 ? -5.068 11.966 4.448 1.00 92.94 119 GLY A O 1
ATOM 857 N N . ARG A 1 120 ? -5.070 10.243 3.006 1.00 91.38 120 ARG A N 1
ATOM 858 C CA . ARG A 1 120 ? -6.379 9.716 3.416 1.00 91.38 120 ARG A CA 1
ATOM 859 C C . ARG A 1 120 ? -6.360 9.131 4.824 1.00 91.38 120 ARG A C 1
ATOM 861 O O . ARG A 1 120 ? -7.267 9.420 5.602 1.00 91.38 120 ARG A O 1
ATOM 868 N N . LEU A 1 121 ? -5.353 8.324 5.146 1.00 91.50 121 LEU A N 1
ATOM 869 C CA . LEU A 1 121 ? -5.227 7.704 6.460 1.00 91.50 121 LEU A CA 1
ATOM 870 C C . LEU A 1 121 ? -4.973 8.757 7.539 1.00 91.50 121 LEU A C 1
ATOM 872 O O . LEU A 1 121 ? -5.680 8.776 8.540 1.00 91.50 121 LEU A O 1
ATOM 876 N N . ARG A 1 122 ? -4.066 9.705 7.278 1.00 92.12 122 ARG A N 1
ATOM 877 C CA . ARG A 1 122 ? -3.812 10.861 8.140 1.00 92.12 122 ARG A CA 1
ATOM 878 C C . ARG A 1 122 ? -5.095 11.626 8.457 1.00 92.12 122 ARG A C 1
ATOM 880 O O . ARG A 1 122 ? -5.420 11.806 9.622 1.00 92.12 122 ARG A O 1
ATOM 887 N N . ALA A 1 123 ? -5.852 12.022 7.433 1.00 89.88 123 ALA A N 1
ATOM 888 C CA . ALA A 1 123 ? -7.104 12.752 7.629 1.00 89.88 123 ALA A CA 1
ATOM 889 C C . ALA A 1 123 ? -8.156 11.941 8.404 1.00 89.88 123 ALA A C 1
ATOM 891 O O . ALA A 1 123 ? -9.010 12.524 9.061 1.00 89.88 123 ALA A O 1
ATOM 892 N N . THR A 1 124 ? -8.110 10.610 8.318 1.00 89.38 124 THR A N 1
ATOM 893 C CA . THR A 1 124 ? -9.031 9.723 9.040 1.00 89.38 124 THR A CA 1
ATOM 894 C C . THR A 1 124 ? -8.643 9.607 10.516 1.00 89.38 124 THR A C 1
ATOM 896 O O . THR A 1 124 ? -9.512 9.709 11.374 1.00 89.38 124 THR A O 1
ATOM 899 N N . LEU A 1 125 ? -7.350 9.448 10.816 1.00 84.56 125 LEU A N 1
ATOM 900 C CA . LEU A 1 125 ? -6.838 9.295 12.182 1.00 84.56 125 LEU A CA 1
ATOM 901 C C . LEU A 1 125 ? -6.799 10.622 12.963 1.00 84.56 125 LEU A C 1
ATOM 903 O O . LEU A 1 125 ? -6.997 10.620 14.169 1.00 84.56 125 LEU A O 1
ATOM 907 N N . GLU A 1 126 ? -6.594 11.765 12.296 1.00 80.12 126 GLU A N 1
ATOM 908 C CA . GLU A 1 126 ? -6.633 13.100 12.929 1.00 80.12 126 GLU A CA 1
ATOM 909 C C . GLU A 1 126 ? -8.066 13.579 13.269 1.00 80.12 126 GLU A C 1
ATOM 911 O O . GLU A 1 126 ? -8.227 14.581 13.966 1.00 80.12 126 GLU A O 1
ATOM 916 N N . LEU A 1 127 ? -9.108 12.895 12.774 1.00 56.34 127 LEU A N 1
ATOM 917 C CA . LEU A 1 127 ? -10.526 13.206 13.023 1.00 56.34 127 LEU A CA 1
ATOM 918 C C . LEU A 1 127 ? -11.215 12.223 13.994 1.00 56.34 127 LEU A C 1
ATOM 920 O O . LEU A 1 127 ? -12.437 12.304 14.152 1.00 56.34 127 LEU A O 1
ATOM 924 N N . GLY A 1 128 ? -10.455 11.310 14.610 1.00 46.56 128 GLY A N 1
ATOM 925 C CA . GLY A 1 128 ? -10.919 10.351 15.623 1.00 46.56 128 GLY A CA 1
ATOM 926 C C . GLY A 1 128 ? -10.910 10.901 17.043 1.00 46.56 128 GLY A C 1
ATOM 927 O O . GLY A 1 128 ? -9.955 11.629 17.392 1.00 46.56 128 GLY A O 1
#

Nearest PDB structures (foldseek):
  8f5v-assembly1_B  TM=6.598E-01  e=5.955E-02  Mycobacterium tuberculosis
  2nsg-assembly1_A  TM=7.327E-01  e=1.953E-01  Corynebacterium glutamicum
  2nsf-assembly1_A  TM=7.270E-01  e=1.753E-01  Corynebacterium glutamicum
  2qe9-assembly1_B  TM=6.401E-01  e=1.491E-01  Bacillus subtilis
  8vil-assembly2_B  TM=3.651E-01  e=4.720E+00  Crocosphaera subtropica ATCC 51142

Sequence (128 aa):
MDLSPLESASAELAAYLSEVTHGDLGTAVGRDGGSIADLLVRIIERNLHVTASLAGTVDPAPVDRATLLAPADTWGTGYELAYRRAAADAQAALTAAPADARAEEAYAALLRATEAETGRLRATLELG

Mean predicted aligned error: 4.13 Å

Foldseek 3Di:
DDCVLVVVLLVLLLVLQQVDALVQQQFAFPDPGHGPLSLLQVLLLLLQQLLCVLVVHDRDDRDDSCVLQDQPDPRSGDSSVSNVVSSVSSVVSLVPGDPDPSSVVSSVVSSVSSNVSSVRSVVRVVVD

Radius of gyration: 14.61 Å; Cα contacts (8 Å, |Δi|>4): 135; chains: 1; bounding box: 33×28×42 Å